Protein AF-A0A1G3KSL1-F1 (afdb_monomer_lite)

Secondary structure (DSSP, 8-state):
--HHHHHHHT-HHHHHHHHHHHHHHHHTS-S---HHHHHHHHHHEEEEES-EEEESSEEEEEESSSEEEEES-EEEESSEEEEEESSSEEEEESSEEEE-SS-EEEE-TT-EEEEETTEEEEE-TT--EEEEES---

Radius of gyration: 15.06 Å; chains: 1; bounding box: 42×31×31 Å

Structure (mmCIF, N/CA/C/O backbone):
data_AF-A0A1G3KSL1-F1
#
_entry.id   AF-A0A1G3KSL1-F1
#
loop_
_atom_site.group_PDB
_atom_site.id
_atom_site.type_symbol
_atom_site.label_atom_id
_atom_site.label_alt_id
_atom_site.label_comp_id
_atom_site.label_asym_id
_atom_site.label_entity_id
_atom_site.label_seq_id
_atom_site.pdbx_PDB_ins_code
_atom_site.Cartn_x
_atom_site.Cartn_y
_atom_site.Cartn_z
_atom_site.occupancy
_atom_site.B_iso_or_equiv
_atom_site.auth_seq_id
_atom_site.auth_comp_id
_atom_site.auth_asym_id
_atom_site.auth_atom_id
_atom_site.pdbx_PDB_model_num
ATOM 1 N N . MET A 1 1 ? 23.182 11.970 -2.625 1.00 43.03 1 MET A N 1
ATOM 2 C CA . MET A 1 1 ? 22.236 11.709 -1.521 1.00 43.03 1 MET A CA 1
ATOM 3 C C . MET A 1 1 ? 22.542 10.311 -1.028 1.00 43.03 1 MET A C 1
ATOM 5 O O . MET A 1 1 ? 22.648 9.427 -1.865 1.00 43.03 1 MET A O 1
ATOM 9 N N . GLU A 1 2 ? 22.783 10.141 0.268 1.00 43.62 2 GLU A N 1
ATOM 10 C CA . GLU A 1 2 ? 23.187 8.859 0.861 1.00 43.62 2 GLU A CA 1
ATOM 11 C C . GLU A 1 2 ? 22.038 7.839 0.784 1.00 43.62 2 GLU A C 1
ATOM 13 O O . GLU A 1 2 ? 20.891 8.165 1.094 1.00 43.62 2 GLU A O 1
ATOM 18 N N . LEU A 1 3 ? 22.341 6.597 0.393 1.00 42.56 3 LEU A N 1
ATOM 19 C CA . LEU A 1 3 ? 21.379 5.492 0.250 1.00 42.56 3 LEU A CA 1
ATOM 20 C C . LEU A 1 3 ? 20.529 5.294 1.517 1.00 42.56 3 LEU A C 1
ATOM 22 O O . LEU A 1 3 ? 19.322 5.098 1.439 1.00 42.56 3 LEU A O 1
ATOM 26 N N . LEU A 1 4 ? 21.142 5.429 2.693 1.00 43.75 4 LEU A N 1
ATOM 27 C CA . LEU A 1 4 ? 20.472 5.332 3.993 1.00 43.75 4 LEU A CA 1
ATOM 28 C C . LEU A 1 4 ? 19.362 6.375 4.188 1.00 43.75 4 LEU A C 1
ATOM 30 O O . LEU A 1 4 ? 18.365 6.088 4.846 1.00 43.75 4 LEU A O 1
ATOM 34 N N . THR A 1 5 ? 19.498 7.561 3.591 1.00 42.69 5 THR A N 1
ATOM 35 C CA . THR A 1 5 ? 18.470 8.609 3.636 1.00 42.69 5 THR A CA 1
ATOM 36 C C . THR A 1 5 ? 17.263 8.227 2.782 1.00 42.69 5 THR A C 1
ATOM 38 O O . THR A 1 5 ? 16.133 8.342 3.249 1.00 42.69 5 THR A O 1
ATOM 41 N N . LEU A 1 6 ? 17.497 7.679 1.585 1.00 43.38 6 LEU A N 1
ATOM 42 C CA . LEU A 1 6 ? 16.442 7.195 0.690 1.00 43.38 6 LEU A CA 1
ATOM 43 C C . LEU A 1 6 ? 15.684 6.005 1.306 1.00 43.38 6 LEU A C 1
ATOM 45 O O . LEU A 1 6 ? 14.457 5.966 1.296 1.00 43.38 6 LEU A O 1
ATOM 49 N N . LEU A 1 7 ? 16.411 5.067 1.922 1.00 49.44 7 LEU A N 1
ATOM 50 C CA . LEU A 1 7 ? 15.834 3.925 2.644 1.00 49.44 7 LEU A CA 1
ATOM 51 C C . LEU A 1 7 ? 15.021 4.358 3.870 1.00 49.44 7 LEU A C 1
ATOM 53 O O . LEU A 1 7 ? 13.990 3.758 4.171 1.00 49.44 7 LEU A O 1
ATOM 57 N N . GLY A 1 8 ? 15.468 5.411 4.559 1.00 44.44 8 GLY A N 1
ATOM 58 C CA . GLY A 1 8 ? 14.731 6.026 5.660 1.00 44.44 8 GLY A CA 1
ATOM 59 C C . GLY A 1 8 ? 13.405 6.654 5.216 1.00 44.44 8 GLY A C 1
ATOM 60 O O . GLY A 1 8 ? 12.418 6.541 5.939 1.00 44.44 8 GLY A O 1
ATOM 61 N N . GLN A 1 9 ? 13.359 7.250 4.019 1.00 42.81 9 GLN A N 1
ATOM 62 C CA . GLN A 1 9 ? 12.156 7.869 3.438 1.00 42.81 9 GLN A CA 1
ATOM 63 C C . GLN A 1 9 ? 11.129 6.844 2.930 1.00 42.81 9 GLN A C 1
ATOM 65 O O . GLN A 1 9 ? 9.930 7.092 2.996 1.00 42.81 9 GLN A O 1
ATOM 70 N N . ILE A 1 10 ? 11.580 5.668 2.480 1.00 49.44 10 ILE A N 1
ATOM 71 C CA . ILE A 1 10 ? 10.717 4.571 1.996 1.00 49.44 10 ILE A CA 1
ATOM 72 C C . ILE A 1 10 ? 10.006 3.831 3.156 1.00 49.44 10 ILE A C 1
ATOM 74 O O . ILE A 1 10 ? 9.105 3.024 2.936 1.00 49.44 10 ILE A O 1
ATOM 78 N N . GLY A 1 11 ? 10.361 4.130 4.410 1.00 44.25 11 GLY A N 1
ATOM 79 C CA . GLY A 1 11 ? 9.889 3.399 5.581 1.00 44.25 11 GLY A CA 1
ATOM 80 C C . GLY A 1 11 ? 10.639 2.073 5.725 1.00 44.25 11 GLY A C 1
ATOM 81 O O . GLY A 1 11 ? 10.671 1.241 4.817 1.00 44.25 11 GLY A O 1
ATOM 82 N N . LEU A 1 12 ? 11.242 1.857 6.899 1.00 43.81 12 LEU A N 1
ATOM 83 C CA . LEU A 1 12 ? 12.165 0.745 7.196 1.00 43.81 12 LEU A CA 1
ATOM 84 C C . LEU A 1 12 ? 11.630 -0.660 6.840 1.00 43.81 12 LEU A C 1
ATOM 86 O O . LEU A 1 12 ? 12.421 -1.572 6.591 1.00 43.81 12 LEU A O 1
ATOM 90 N N . GLY A 1 13 ? 10.306 -0.837 6.784 1.00 42.84 13 GLY A N 1
ATOM 91 C CA . GLY A 1 13 ? 9.673 -2.097 6.394 1.00 42.84 13 GLY A CA 1
ATOM 92 C C . GLY A 1 13 ? 9.629 -2.353 4.882 1.00 42.84 13 GLY A C 1
ATOM 93 O O . GLY A 1 13 ? 9.802 -3.493 4.464 1.00 42.84 13 GLY A O 1
ATOM 94 N N . VAL A 1 14 ? 9.381 -1.332 4.048 1.00 47.38 14 VAL A N 1
ATOM 95 C CA . VAL A 1 14 ? 9.203 -1.496 2.582 1.00 47.38 14 VAL A CA 1
ATOM 96 C C . VAL A 1 14 ? 10.564 -1.546 1.896 1.00 47.38 14 VAL A C 1
ATOM 98 O O . VAL A 1 14 ? 10.781 -2.311 0.957 1.00 47.38 14 VAL A O 1
ATOM 101 N N . ALA A 1 15 ? 11.501 -0.761 2.428 1.00 46.62 15 ALA A N 1
ATOM 102 C CA . ALA A 1 15 ? 12.845 -0.626 1.905 1.00 46.62 15 ALA A CA 1
ATOM 103 C C . ALA A 1 15 ? 13.623 -1.948 1.955 1.00 46.62 15 ALA A C 1
ATOM 105 O O . ALA A 1 15 ? 14.313 -2.281 1.005 1.00 46.62 15 ALA A O 1
ATOM 106 N N . SER A 1 16 ? 13.507 -2.736 3.022 1.00 47.50 16 SER A N 1
ATOM 107 C CA . SER A 1 16 ? 14.434 -3.847 3.277 1.00 47.50 16 SER A CA 1
ATOM 108 C C . SER A 1 16 ? 14.363 -4.971 2.233 1.00 47.50 16 SER A C 1
ATOM 110 O O . SER A 1 16 ? 15.414 -5.432 1.796 1.00 47.50 16 SER A O 1
ATOM 112 N N . ASN A 1 17 ? 13.172 -5.358 1.763 1.00 49.72 17 ASN A N 1
ATOM 113 C CA . ASN A 1 17 ? 13.031 -6.427 0.761 1.00 49.72 17 ASN A CA 1
ATOM 114 C C . ASN A 1 17 ? 13.180 -5.925 -0.681 1.00 49.72 17 ASN A C 1
ATOM 116 O O . ASN A 1 17 ? 13.900 -6.539 -1.463 1.00 49.72 17 ASN A O 1
ATOM 120 N N . ALA A 1 18 ? 12.574 -4.783 -1.027 1.00 50.19 18 ALA A N 1
ATOM 121 C CA . ALA A 1 18 ? 12.697 -4.209 -2.371 1.00 50.19 18 ALA A CA 1
ATOM 122 C C . ALA A 1 18 ? 14.151 -3.828 -2.688 1.00 50.19 18 ALA A C 1
ATOM 124 O O . ALA A 1 18 ? 14.640 -4.048 -3.793 1.00 50.19 18 ALA A O 1
ATOM 125 N N . VAL A 1 19 ? 14.880 -3.319 -1.692 1.00 52.25 19 VAL A N 1
ATOM 126 C CA . VAL A 1 19 ? 16.300 -2.984 -1.844 1.00 52.25 19 VAL A CA 1
ATOM 127 C C . VAL A 1 19 ? 17.152 -4.239 -1.864 1.00 52.25 19 VAL A C 1
ATOM 129 O O . VAL A 1 19 ? 18.111 -4.284 -2.624 1.00 52.25 19 VAL A O 1
ATOM 132 N N . TYR A 1 20 ? 16.792 -5.284 -1.116 1.00 49.75 20 TYR A N 1
ATOM 133 C CA . TYR A 1 20 ? 17.474 -6.573 -1.204 1.00 49.75 20 TYR A CA 1
ATOM 134 C C . TYR A 1 20 ? 17.346 -7.206 -2.599 1.00 49.75 20 TYR A C 1
ATOM 136 O O . TYR A 1 20 ? 18.354 -7.619 -3.176 1.00 49.75 20 TYR A O 1
ATOM 144 N N . ASP A 1 21 ? 16.146 -7.221 -3.181 1.00 53.25 21 ASP A N 1
ATOM 145 C CA . ASP A 1 21 ? 15.917 -7.752 -4.529 1.00 53.25 21 ASP A CA 1
ATOM 146 C C . ASP A 1 21 ? 16.572 -6.887 -5.610 1.00 53.25 21 ASP A C 1
ATOM 148 O O . ASP A 1 21 ? 17.153 -7.420 -6.560 1.00 53.25 21 ASP A O 1
ATOM 152 N N . LEU A 1 22 ? 16.572 -5.560 -5.439 1.00 56.12 22 LEU A N 1
ATOM 153 C CA . LEU A 1 22 ? 17.292 -4.653 -6.327 1.00 56.12 22 LEU A CA 1
ATOM 154 C C . LEU A 1 22 ? 18.809 -4.903 -6.253 1.00 56.12 22 LEU A C 1
ATOM 156 O O . LEU A 1 22 ? 19.450 -5.106 -7.282 1.00 56.12 22 LEU A O 1
ATOM 160 N N . ILE A 1 23 ? 19.381 -4.980 -5.047 1.00 55.22 23 ILE A N 1
ATOM 161 C CA . ILE A 1 23 ? 20.798 -5.310 -4.825 1.00 55.22 23 ILE A CA 1
ATOM 162 C C . ILE A 1 23 ? 21.143 -6.655 -5.470 1.00 55.22 23 ILE A C 1
ATOM 164 O O . ILE A 1 23 ? 22.183 -6.772 -6.115 1.00 55.22 23 ILE A O 1
ATOM 168 N N . LYS A 1 24 ? 20.274 -7.663 -5.349 1.00 56.81 24 LYS A N 1
ATOM 169 C CA . LYS A 1 24 ? 20.469 -8.984 -5.960 1.00 56.81 24 LYS A CA 1
ATOM 170 C C . LYS A 1 24 ? 20.428 -8.934 -7.489 1.00 56.81 24 LYS A C 1
ATOM 172 O O . LYS A 1 24 ? 21.250 -9.565 -8.149 1.00 56.81 24 LYS A O 1
ATOM 177 N N . LYS A 1 25 ? 19.499 -8.168 -8.065 1.00 57.47 25 LYS A N 1
ATOM 178 C CA . LYS A 1 25 ? 19.396 -7.966 -9.516 1.00 57.47 25 LYS A CA 1
ATOM 179 C C . LYS A 1 25 ? 20.652 -7.288 -10.065 1.00 57.47 25 LYS A C 1
ATOM 181 O O . LYS A 1 25 ? 21.211 -7.768 -11.049 1.00 57.47 25 LYS A O 1
ATOM 186 N N . PHE A 1 26 ? 21.142 -6.246 -9.397 1.00 54.50 26 PHE A N 1
ATOM 187 C CA . PHE A 1 26 ? 22.366 -5.550 -9.801 1.00 54.50 26 PHE A CA 1
ATOM 188 C C . PHE A 1 26 ? 23.639 -6.359 -9.541 1.00 54.50 26 PHE A C 1
ATOM 190 O O . PHE A 1 26 ? 24.550 -6.308 -10.358 1.00 54.50 26 PHE A O 1
ATOM 197 N N . SER A 1 27 ? 23.702 -7.161 -8.475 1.00 54.59 27 SER A N 1
ATOM 198 C CA . SER A 1 27 ? 24.854 -8.042 -8.231 1.00 54.59 27 SER A CA 1
ATOM 199 C C . SER A 1 27 ? 24.937 -9.207 -9.221 1.00 54.59 27 SER A C 1
ATOM 201 O O . SER A 1 27 ? 26.020 -9.740 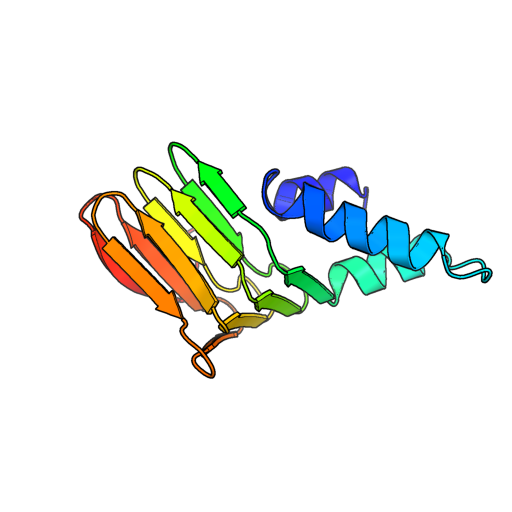-9.449 1.00 54.59 27 SER A O 1
ATOM 203 N N . SER A 1 28 ? 23.809 -9.585 -9.830 1.00 59.28 28 SER A N 1
ATOM 204 C CA . SER A 1 28 ? 23.736 -10.631 -10.856 1.00 59.28 28 SER A CA 1
ATOM 205 C C . SER A 1 28 ? 24.045 -10.156 -12.282 1.00 59.28 28 SER A C 1
ATOM 207 O O . SER A 1 28 ? 24.201 -10.989 -13.173 1.00 59.28 28 SER A O 1
ATOM 209 N N . GLN A 1 29 ? 24.149 -8.843 -12.522 1.00 56.84 29 GLN A N 1
ATOM 210 C CA . GLN A 1 29 ? 24.581 -8.298 -13.810 1.00 56.84 29 GLN A CA 1
ATOM 211 C C . GLN A 1 29 ? 26.095 -8.054 -13.781 1.00 56.84 29 GLN A C 1
ATOM 213 O O . GLN A 1 29 ? 26.579 -7.208 -13.040 1.00 56.84 29 GLN A O 1
ATOM 218 N N . GLU A 1 30 ? 26.857 -8.753 -14.628 1.00 50.94 30 GLU A N 1
ATOM 219 C CA . GLU A 1 30 ? 28.324 -8.612 -14.754 1.00 50.94 30 GLU A CA 1
ATOM 220 C C . GLU A 1 30 ? 28.804 -7.228 -15.250 1.00 50.94 30 GLU A C 1
ATOM 222 O O . GLU A 1 30 ? 29.999 -7.014 -15.457 1.00 50.94 30 GLU A O 1
ATOM 227 N N . ASN A 1 31 ? 27.906 -6.258 -15.428 1.00 49.03 31 ASN A N 1
ATOM 228 C CA . ASN A 1 31 ? 28.256 -4.919 -15.876 1.00 49.03 31 ASN A CA 1
ATOM 229 C C . ASN A 1 31 ? 28.292 -3.946 -14.699 1.00 49.03 31 ASN A C 1
ATOM 231 O O . ASN A 1 31 ? 27.354 -3.850 -13.916 1.00 49.03 31 ASN A O 1
ATOM 235 N N . LYS A 1 32 ? 29.404 -3.208 -14.604 1.00 53.84 32 LYS A N 1
ATOM 236 C CA . LYS A 1 32 ? 29.672 -2.154 -13.617 1.00 53.84 32 LYS A CA 1
ATOM 237 C C . LYS A 1 32 ? 28.645 -1.021 -13.731 1.00 53.84 32 LYS A C 1
ATOM 239 O O . LYS A 1 32 ? 28.930 0.008 -14.341 1.00 53.84 32 LYS A O 1
ATOM 244 N N . THR A 1 33 ? 27.463 -1.197 -13.156 1.00 54.84 33 THR A N 1
ATOM 245 C CA . THR A 1 33 ? 26.507 -0.104 -12.976 1.00 54.84 33 THR A CA 1
ATOM 246 C C . THR A 1 33 ? 27.117 0.900 -12.004 1.00 54.84 33 THR A C 1
ATOM 248 O O . THR A 1 33 ? 27.562 0.525 -10.917 1.00 54.84 33 THR A O 1
ATOM 251 N N . SER A 1 34 ? 27.200 2.170 -12.408 1.00 60.38 34 SER A N 1
ATOM 252 C CA . SER A 1 34 ? 27.716 3.216 -11.527 1.00 60.38 34 SER A CA 1
ATOM 253 C C . SER A 1 34 ? 26.764 3.407 -10.342 1.00 60.38 34 SER A C 1
ATOM 255 O O . SER A 1 34 ? 25.551 3.257 -10.479 1.00 60.38 34 SER A O 1
ATOM 257 N N . GLU A 1 35 ? 27.295 3.763 -9.173 1.00 52.28 35 GLU A N 1
ATOM 258 C CA . GLU A 1 35 ? 26.495 4.067 -7.977 1.00 52.28 35 GLU A CA 1
ATOM 259 C C . GLU A 1 35 ? 25.407 5.119 -8.266 1.00 52.28 35 GLU A C 1
ATOM 261 O O . GLU A 1 35 ? 24.297 5.046 -7.745 1.00 52.28 35 GLU A O 1
ATOM 266 N N . VAL A 1 36 ? 25.694 6.056 -9.173 1.00 52.88 36 VAL A N 1
ATOM 267 C CA . VAL A 1 36 ? 24.762 7.100 -9.611 1.00 52.88 36 VAL A CA 1
ATOM 268 C C . VAL A 1 36 ? 23.606 6.519 -10.427 1.00 52.88 36 VAL A C 1
ATOM 270 O O . VAL A 1 36 ? 22.459 6.910 -10.211 1.00 52.88 36 VAL A O 1
ATOM 273 N N . ASP A 1 37 ? 23.876 5.571 -11.324 1.00 55.53 37 ASP A N 1
ATOM 274 C CA . ASP A 1 37 ? 22.841 4.904 -12.121 1.00 55.53 37 ASP A CA 1
ATOM 275 C C . ASP A 1 37 ? 22.001 3.950 -11.262 1.00 55.53 37 ASP A C 1
ATOM 277 O O . ASP A 1 37 ? 20.782 3.916 -11.402 1.00 55.53 37 ASP A O 1
ATOM 281 N N . PHE A 1 38 ? 22.625 3.264 -10.298 1.00 57.69 38 PHE A N 1
ATOM 282 C CA . PHE A 1 38 ? 21.935 2.443 -9.300 1.00 57.69 38 PHE A CA 1
ATOM 283 C C . PHE A 1 38 ? 20.969 3.275 -8.451 1.00 57.69 38 PHE A C 1
ATOM 285 O O . PHE A 1 38 ? 19.796 2.928 -8.325 1.00 57.69 38 PHE A O 1
ATOM 292 N N . ILE A 1 39 ? 21.434 4.408 -7.913 1.00 53.09 39 ILE A N 1
ATOM 293 C CA . ILE A 1 39 ? 20.591 5.324 -7.139 1.00 53.09 39 ILE A CA 1
ATOM 294 C C . ILE A 1 39 ? 19.464 5.869 -8.020 1.00 53.09 39 ILE A C 1
ATOM 296 O O . ILE A 1 39 ? 18.320 5.934 -7.577 1.00 53.09 39 ILE A O 1
ATOM 300 N N . LYS A 1 40 ? 19.745 6.229 -9.275 1.00 52.25 40 LYS A N 1
ATOM 301 C CA . LYS A 1 40 ? 18.743 6.765 -10.202 1.00 52.25 40 LYS A CA 1
ATOM 302 C C . LYS A 1 40 ? 17.673 5.734 -10.571 1.00 52.25 40 LYS A C 1
ATOM 304 O O . LYS A 1 40 ? 16.500 6.089 -10.613 1.00 52.25 40 LYS A O 1
ATOM 309 N N . GLU A 1 41 ? 18.038 4.474 -10.796 1.00 52.22 41 GLU A N 1
ATOM 310 C CA . GLU A 1 41 ? 17.069 3.403 -11.060 1.00 52.22 41 GLU A CA 1
ATOM 311 C C . GLU A 1 41 ? 16.270 3.010 -9.812 1.00 52.22 41 GLU A C 1
ATOM 313 O O . GLU A 1 41 ? 15.048 2.901 -9.900 1.00 52.22 41 GLU A O 1
ATOM 318 N N . LEU A 1 42 ? 16.918 2.916 -8.644 1.00 53.72 42 LEU A N 1
ATOM 319 C CA . LEU A 1 42 ? 16.254 2.711 -7.349 1.00 53.72 42 LEU A CA 1
ATOM 320 C C . LEU A 1 42 ? 15.242 3.829 -7.043 1.00 53.72 42 LEU A C 1
ATOM 322 O O . LEU A 1 42 ? 14.179 3.568 -6.488 1.00 53.72 42 LEU A O 1
ATOM 326 N N . THR A 1 43 ? 15.564 5.070 -7.420 1.00 48.53 43 THR A N 1
ATOM 327 C CA . THR A 1 43 ? 14.668 6.226 -7.248 1.00 48.53 43 THR A CA 1
ATOM 328 C C . THR A 1 43 ? 13.525 6.219 -8.269 1.00 48.53 43 THR A C 1
ATOM 330 O O . THR A 1 43 ? 12.452 6.737 -7.988 1.00 48.53 43 THR A O 1
ATOM 333 N N . ASN A 1 44 ? 13.722 5.648 -9.461 1.00 46.81 44 ASN A N 1
ATOM 334 C CA . ASN A 1 44 ? 12.723 5.711 -10.529 1.00 46.81 44 ASN A CA 1
ATOM 335 C C . ASN A 1 44 ? 11.667 4.606 -10.447 1.00 46.81 44 ASN A C 1
ATOM 337 O O . ASN A 1 44 ? 10.533 4.850 -10.864 1.00 46.81 44 ASN A O 1
ATOM 341 N N . VAL A 1 45 ? 12.003 3.425 -9.920 1.00 55.03 45 VAL A N 1
ATOM 342 C CA . VAL A 1 45 ? 11.059 2.307 -9.805 1.00 55.03 45 V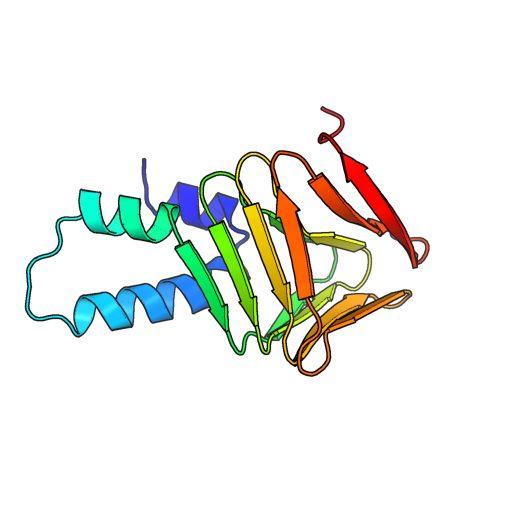AL A CA 1
ATOM 343 C C . VAL A 1 45 ? 11.339 1.510 -8.532 1.00 55.03 45 VAL A C 1
ATOM 345 O O . VAL A 1 45 ? 12.272 0.711 -8.480 1.00 55.03 45 VAL A O 1
ATOM 348 N N . LEU A 1 46 ? 10.497 1.685 -7.513 1.00 64.44 46 LEU A N 1
ATOM 349 C CA . LEU A 1 46 ? 10.454 0.760 -6.383 1.00 64.44 46 LEU A CA 1
ATOM 350 C C . LEU A 1 46 ? 9.353 -0.270 -6.661 1.00 64.44 46 LEU A C 1
ATOM 352 O O . LEU A 1 46 ? 8.170 0.059 -6.592 1.00 64.44 46 LEU A O 1
ATOM 356 N N . GLU A 1 47 ? 9.727 -1.503 -6.998 1.00 65.00 47 GLU A N 1
ATOM 357 C CA . GLU A 1 47 ? 8.776 -2.616 -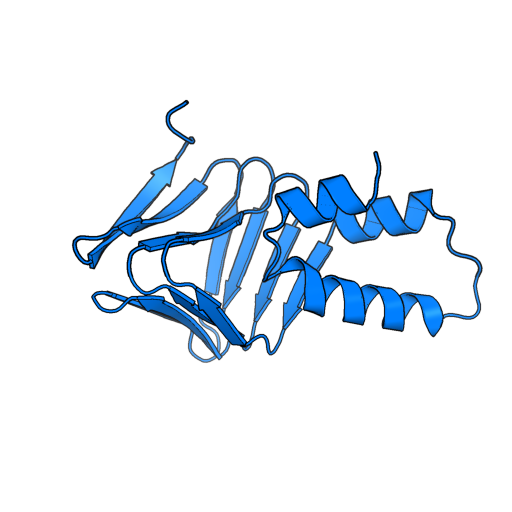7.100 1.00 65.00 47 GLU A CA 1
ATOM 358 C C . GLU A 1 47 ? 8.769 -3.412 -5.792 1.00 65.00 47 GLU A C 1
ATOM 360 O O . GLU A 1 47 ? 9.794 -3.913 -5.336 1.00 65.00 47 GLU A O 1
ATOM 365 N N . VAL A 1 48 ? 7.594 -3.532 -5.188 1.00 67.56 48 VAL A N 1
ATOM 366 C CA . VAL A 1 48 ? 7.326 -4.306 -3.982 1.00 67.56 48 VAL A CA 1
ATOM 367 C C . VAL A 1 48 ? 6.467 -5.491 -4.396 1.00 67.56 48 VAL A C 1
ATOM 369 O O . VAL A 1 48 ? 5.320 -5.321 -4.806 1.00 67.56 48 VAL A O 1
ATOM 372 N N . ASN A 1 49 ? 7.022 -6.696 -4.321 1.00 72.25 49 ASN A N 1
ATOM 373 C CA . ASN A 1 49 ? 6.330 -7.912 -4.731 1.00 72.25 49 ASN A CA 1
ATOM 374 C C . ASN A 1 49 ? 6.461 -8.997 -3.661 1.00 72.25 49 ASN A C 1
ATOM 376 O O . ASN A 1 49 ? 7.554 -9.223 -3.149 1.00 72.25 49 ASN A O 1
ATOM 380 N N .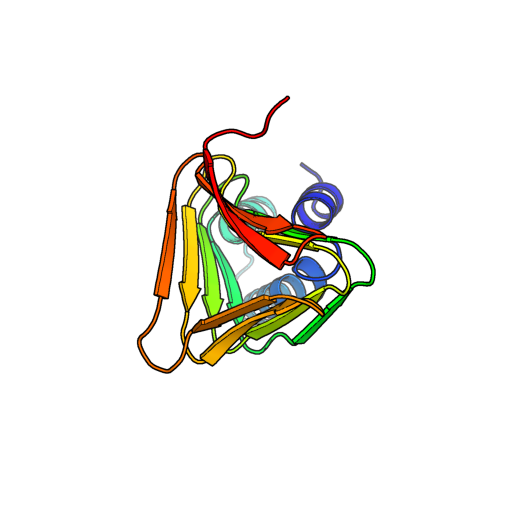 GLY A 1 50 ? 5.363 -9.675 -3.323 1.00 64.38 50 GLY A N 1
ATOM 381 C CA . GLY A 1 50 ? 5.396 -10.790 -2.370 1.00 64.38 50 GLY A CA 1
ATOM 382 C C . GLY A 1 50 ? 5.689 -10.385 -0.922 1.00 64.38 50 GLY A C 1
ATOM 383 O O . GLY A 1 50 ? 6.072 -11.233 -0.116 1.00 64.38 50 GLY A O 1
ATOM 384 N N . VAL A 1 51 ? 5.559 -9.103 -0.569 1.00 68.00 51 VAL A N 1
ATOM 385 C CA . VAL A 1 51 ? 5.942 -8.606 0.757 1.00 68.00 51 VAL A CA 1
ATOM 386 C C . VAL A 1 51 ? 4.809 -8.805 1.749 1.00 68.00 51 VAL A C 1
ATOM 388 O O . VAL A 1 51 ? 3.664 -8.453 1.480 1.00 68.00 51 VAL A O 1
ATOM 391 N N . LYS A 1 52 ? 5.139 -9.314 2.938 1.00 64.25 52 LYS A N 1
ATOM 392 C CA . LYS A 1 52 ? 4.260 -9.260 4.107 1.00 64.25 52 LYS A CA 1
ATOM 393 C C . LYS A 1 52 ? 4.844 -8.296 5.136 1.00 64.25 52 LYS A C 1
ATOM 395 O O . LYS A 1 52 ? 6.009 -8.432 5.500 1.00 64.25 52 LYS A O 1
ATOM 400 N N . MET A 1 53 ? 4.046 -7.342 5.605 1.00 67.56 53 MET A N 1
ATOM 401 C CA . MET A 1 53 ? 4.484 -6.320 6.556 1.00 67.56 53 MET A CA 1
ATOM 402 C C . MET A 1 53 ? 3.485 -6.134 7.684 1.00 67.56 53 MET A C 1
ATOM 404 O O . MET A 1 53 ? 2.284 -6.088 7.438 1.00 67.56 53 MET A O 1
ATOM 408 N N . GLU A 1 54 ? 3.992 -5.983 8.906 1.00 68.00 54 GLU A N 1
ATOM 409 C CA . GLU A 1 54 ? 3.186 -5.774 10.107 1.00 68.00 54 GLU A CA 1
ATOM 410 C C . GLU A 1 54 ? 3.758 -4.598 10.919 1.00 68.00 54 GLU A C 1
ATOM 412 O O . GLU A 1 54 ? 4.959 -4.546 11.187 1.00 68.00 54 GLU A O 1
ATOM 417 N N . SER A 1 55 ? 2.911 -3.638 11.301 1.00 63.97 55 SER A N 1
ATOM 418 C CA . SER A 1 55 ? 3.283 -2.470 12.117 1.00 63.97 55 SER A CA 1
ATOM 419 C C . SER A 1 55 ? 2.243 -2.211 13.207 1.00 63.97 55 SER A C 1
ATOM 421 O O . SER A 1 55 ? 1.048 -2.418 13.010 1.00 63.97 55 SER A O 1
ATOM 423 N N . GLN A 1 56 ? 2.679 -1.728 14.372 1.00 53.12 56 GLN A N 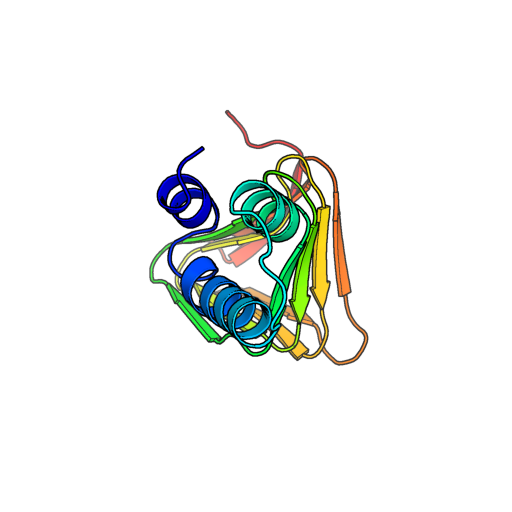1
ATOM 424 C CA . GLN A 1 56 ? 1.765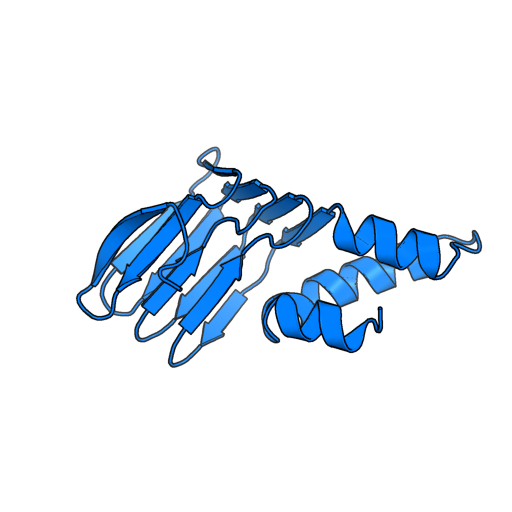 -1.389 15.472 1.00 53.12 56 GLN A CA 1
ATOM 425 C C . GLN A 1 56 ? 1.066 -0.039 15.286 1.00 53.12 56 GLN A C 1
ATOM 427 O O . GLN A 1 56 ? 0.030 0.170 15.899 1.00 53.12 56 GLN A O 1
ATOM 432 N N . LYS A 1 57 ? 1.625 0.875 14.482 1.00 57.59 57 LYS A N 1
ATOM 433 C CA . LYS A 1 57 ? 1.120 2.253 14.378 1.00 57.59 57 LYS A CA 1
ATOM 434 C C . LYS A 1 57 ? 0.718 2.615 12.958 1.00 57.59 57 LYS A C 1
ATOM 436 O O . LYS A 1 57 ? -0.458 2.536 12.626 1.00 57.59 57 LYS A O 1
ATOM 441 N N . ILE A 1 58 ? 1.694 2.992 12.131 1.00 57.28 58 ILE A N 1
ATOM 442 C CA . ILE A 1 58 ? 1.452 3.498 10.777 1.00 57.28 58 ILE A CA 1
ATOM 443 C C . ILE A 1 58 ? 2.375 2.785 9.795 1.00 57.28 58 ILE A C 1
ATOM 445 O O . ILE A 1 58 ? 3.560 2.586 10.076 1.00 57.28 58 ILE A O 1
ATOM 449 N N . ILE A 1 59 ? 1.829 2.416 8.640 1.00 55.38 59 ILE A N 1
ATOM 450 C CA . ILE A 1 59 ? 2.600 2.110 7.433 1.00 55.38 59 ILE A CA 1
ATOM 451 C C . ILE A 1 59 ? 2.357 3.254 6.452 1.00 55.38 59 ILE A C 1
ATOM 453 O O . ILE A 1 59 ? 1.206 3.559 6.144 1.00 55.38 59 ILE A O 1
ATOM 457 N N . GLN A 1 60 ? 3.437 3.891 5.994 1.00 58.03 60 GLN A N 1
ATOM 458 C CA . GLN A 1 60 ? 3.408 4.874 4.914 1.00 58.03 60 GLN A CA 1
ATOM 459 C C . GLN A 1 60 ? 4.106 4.274 3.697 1.00 58.03 60 GLN A C 1
ATOM 461 O O . GLN A 1 60 ? 5.320 4.093 3.704 1.00 58.03 60 GLN A O 1
ATOM 466 N N . ALA A 1 61 ? 3.334 3.957 2.662 1.00 59.69 61 ALA A N 1
ATOM 467 C CA . ALA A 1 61 ? 3.842 3.497 1.373 1.00 59.69 61 ALA A CA 1
ATOM 468 C C . ALA A 1 61 ? 3.613 4.604 0.335 1.00 59.69 61 ALA A C 1
ATOM 470 O O . ALA A 1 61 ? 2.642 4.578 -0.424 1.00 59.69 61 ALA A O 1
ATOM 471 N N . LEU A 1 62 ? 4.469 5.629 0.375 1.00 57.44 62 LEU A N 1
ATOM 472 C CA . LEU A 1 62 ? 4.319 6.848 -0.417 1.00 57.44 62 LEU A CA 1
ATOM 473 C C . LEU A 1 62 ? 5.456 6.996 -1.429 1.00 57.44 62 LEU A C 1
ATOM 475 O O . LEU A 1 62 ? 6.627 7.018 -1.060 1.00 57.44 62 LEU A O 1
ATOM 479 N N . ALA A 1 63 ? 5.110 7.164 -2.705 1.00 60.22 63 ALA A N 1
ATOM 480 C CA . ALA A 1 63 ? 6.083 7.538 -3.728 1.00 60.22 63 ALA A CA 1
ATOM 481 C C . ALA A 1 63 ? 6.481 9.016 -3.573 1.00 60.22 63 ALA A C 1
ATOM 483 O O . ALA A 1 63 ? 5.720 9.916 -3.951 1.00 60.22 63 ALA A O 1
ATOM 484 N N . GLU A 1 64 ? 7.663 9.286 -3.009 1.00 58.34 64 GLU A N 1
ATOM 485 C CA . GLU A 1 64 ? 8.172 10.657 -2.884 1.00 58.34 64 GLU A CA 1
ATOM 486 C C . GLU A 1 64 ? 8.669 11.200 -4.221 1.00 58.34 64 GLU A C 1
ATOM 488 O O . GLU A 1 64 ? 8.204 12.252 -4.642 1.00 58.34 64 GLU A O 1
ATOM 493 N N . ASN A 1 65 ? 9.539 10.460 -4.911 1.00 56.28 65 ASN A N 1
ATOM 494 C CA . ASN A 1 65 ? 10.043 10.754 -6.252 1.00 56.28 65 ASN A CA 1
ATOM 495 C C . ASN A 1 65 ? 9.997 9.448 -7.062 1.00 56.28 65 ASN A C 1
ATOM 497 O O . ASN A 1 65 ? 10.470 8.436 -6.561 1.00 56.28 65 ASN A O 1
ATOM 501 N N . GLY A 1 66 ? 9.429 9.455 -8.272 1.00 65.88 66 GLY A N 1
ATOM 502 C CA . GLY A 1 66 ? 9.367 8.262 -9.137 1.00 65.88 66 GLY A CA 1
ATOM 503 C C . GLY A 1 66 ? 8.079 7.436 -9.019 1.00 65.88 66 GLY A C 1
ATOM 504 O O . GLY A 1 66 ? 7.032 7.959 -8.631 1.00 65.88 66 GLY A O 1
ATOM 505 N N . PHE A 1 67 ? 8.144 6.160 -9.417 1.00 70.75 67 PHE A N 1
ATOM 506 C CA . PHE A 1 67 ? 7.004 5.238 -9.444 1.00 70.75 67 PHE A CA 1
ATOM 507 C C . PHE A 1 67 ? 7.158 4.109 -8.412 1.00 70.75 67 PHE A C 1
ATOM 509 O O . PHE A 1 67 ? 8.165 3.403 -8.399 1.00 70.75 67 PHE A O 1
ATOM 516 N N . LEU A 1 68 ? 6.145 3.913 -7.564 1.00 75.62 68 LEU A N 1
ATOM 517 C CA . LEU A 1 68 ? 6.063 2.805 -6.603 1.00 75.62 68 LEU A CA 1
ATOM 518 C C . LEU A 1 68 ? 5.044 1.773 -7.090 1.00 75.62 68 LEU A C 1
ATOM 520 O O . LEU A 1 68 ? 3.861 2.087 -7.168 1.00 75.62 68 LEU A O 1
ATOM 524 N N . LYS A 1 69 ? 5.464 0.540 -7.364 1.00 82.00 69 LYS A N 1
ATOM 525 C CA . LYS A 1 69 ? 4.566 -0.553 -7.760 1.00 82.00 69 LYS A CA 1
ATOM 526 C C . LYS A 1 69 ? 4.479 -1.595 -6.651 1.00 82.00 69 LYS A C 1
ATOM 528 O O . LYS A 1 69 ? 5.509 -2.068 -6.197 1.00 82.00 69 LYS A O 1
ATOM 533 N N . ILE A 1 70 ? 3.276 -1.981 -6.240 1.00 83.44 70 ILE A N 1
ATOM 534 C CA . ILE A 1 70 ? 3.027 -2.970 -5.188 1.00 83.44 70 ILE A CA 1
ATOM 535 C C . ILE A 1 70 ? 2.112 -4.072 -5.729 1.00 83.44 70 ILE A C 1
ATOM 537 O O . ILE A 1 70 ? 0.981 -3.804 -6.132 1.00 83.44 70 ILE A O 1
ATOM 541 N N . GLU A 1 71 ? 2.582 -5.315 -5.723 1.00 86.00 71 GLU A N 1
ATOM 542 C CA . GLU A 1 71 ? 1.811 -6.489 -6.145 1.00 86.00 71 GLU A CA 1
ATOM 543 C C . GLU A 1 71 ? 2.051 -7.684 -5.214 1.00 86.00 71 GLU A C 1
ATOM 545 O O . GLU A 1 71 ? 3.061 -7.761 -4.519 1.00 86.00 71 GLU A O 1
ATOM 550 N N . ASN A 1 72 ? 1.107 -8.620 -5.174 1.00 83.12 72 ASN A N 1
ATOM 551 C CA . ASN A 1 72 ? 1.106 -9.835 -4.356 1.00 83.12 72 ASN A CA 1
ATOM 552 C C . ASN A 1 72 ? 1.545 -9.610 -2.895 1.00 83.12 72 ASN A C 1
ATOM 554 O O . ASN A 1 72 ? 2.237 -10.450 -2.321 1.00 83.12 72 ASN A O 1
ATOM 558 N N . SER A 1 73 ? 1.218 -8.454 -2.309 1.00 80.88 73 SER A N 1
ATOM 559 C CA . SER A 1 73 ? 1.795 -7.998 -1.039 1.00 80.88 73 SER A CA 1
ATOM 560 C C . SER A 1 73 ? 0.725 -7.673 -0.001 1.00 80.88 73 SER A C 1
ATOM 562 O O . SER A 1 73 ? -0.270 -7.023 -0.297 1.00 80.88 73 SER A O 1
ATOM 564 N N . ASN A 1 74 ? 0.941 -8.078 1.247 1.00 86.25 74 ASN A N 1
ATOM 565 C CA . ASN A 1 74 ? -0.012 -7.921 2.340 1.00 86.25 74 ASN A CA 1
ATOM 566 C C . ASN A 1 74 ? 0.584 -7.038 3.434 1.00 86.25 74 ASN A C 1
ATOM 568 O O . ASN A 1 74 ? 1.535 -7.428 4.114 1.00 86.25 74 ASN A O 1
ATOM 572 N N . PHE A 1 75 ? 0.006 -5.863 3.636 1.00 82.88 75 PHE A N 1
ATOM 573 C CA . PHE A 1 75 ? 0.405 -4.948 4.693 1.00 82.88 75 PHE A CA 1
ATOM 574 C C . PHE A 1 75 ? -0.690 -4.896 5.739 1.00 82.88 75 PHE A C 1
ATOM 576 O O . PHE A 1 75 ? -1.864 -4.713 5.416 1.00 82.88 75 PHE A O 1
ATOM 583 N N . TYR A 1 76 ? -0.272 -5.003 6.989 1.00 84.25 76 TYR A N 1
ATOM 584 C CA . TYR A 1 76 ? -1.124 -4.888 8.150 1.00 84.25 76 TYR A CA 1
ATOM 585 C C . TYR A 1 76 ? -0.561 -3.825 9.094 1.00 84.25 76 TYR A C 1
ATOM 587 O O . TYR A 1 76 ? 0.608 -3.870 9.486 1.00 84.25 76 TYR A O 1
ATOM 595 N N . ALA A 1 77 ? -1.391 -2.863 9.473 1.00 81.00 77 ALA A N 1
ATOM 596 C CA . ALA A 1 77 ? -1.083 -1.908 10.525 1.00 81.00 77 ALA A CA 1
ATOM 597 C C . ALA A 1 77 ? -2.211 -1.923 11.543 1.00 81.00 77 ALA A C 1
ATOM 599 O O . ALA A 1 77 ? -3.366 -1.781 11.172 1.00 81.00 77 ALA A O 1
ATOM 600 N N . LYS A 1 78 ? -1.896 -2.071 12.827 1.00 79.38 78 LYS A N 1
ATOM 601 C CA . LYS A 1 78 ? -2.933 -2.210 13.855 1.00 79.38 78 LYS A CA 1
ATOM 602 C C . LYS A 1 78 ? -3.911 -1.024 13.872 1.00 79.38 78 LYS A C 1
ATOM 604 O O . LYS A 1 78 ? -5.122 -1.225 13.911 1.00 79.38 78 LYS A O 1
ATOM 609 N N . GLU A 1 79 ? -3.378 0.196 13.817 1.00 82.69 79 GLU A N 1
ATOM 610 C CA . GLU A 1 79 ? -4.139 1.431 14.040 1.00 82.69 79 GLU A CA 1
ATOM 611 C C . GLU A 1 79 ? -4.504 2.151 12.736 1.00 82.69 79 GLU A C 1
ATOM 613 O O . GLU A 1 79 ? -5.687 2.327 12.455 1.00 82.69 79 GLU A O 1
ATOM 618 N N . SER A 1 80 ? -3.518 2.559 11.930 1.00 83.31 80 SER A N 1
ATOM 619 C CA . SER A 1 80 ? -3.769 3.348 10.716 1.00 83.31 80 SER A CA 1
ATOM 620 C C . SER A 1 80 ? -2.778 3.052 9.590 1.00 83.31 80 SER A C 1
ATOM 622 O O . SER A 1 80 ? -1.698 2.496 9.798 1.00 83.31 80 SER A O 1
ATOM 624 N N . MET A 1 81 ? -3.146 3.417 8.363 1.00 84.19 81 MET A N 1
ATOM 625 C CA . MET A 1 81 ? -2.319 3.192 7.179 1.00 84.19 81 MET A CA 1
ATOM 626 C C . MET A 1 81 ? -2.487 4.310 6.159 1.00 84.19 81 MET A C 1
ATOM 628 O O . MET A 1 81 ? -3.596 4.796 5.948 1.00 84.19 81 MET A O 1
ATOM 632 N N . GLU A 1 82 ? -1.392 4.694 5.503 1.00 85.56 82 GLU A N 1
ATOM 633 C CA . GLU A 1 82 ? -1.400 5.658 4.406 1.00 85.56 82 GLU A CA 1
ATOM 634 C C . GLU A 1 82 ? -0.657 5.092 3.188 1.00 85.56 82 GLU A C 1
ATOM 636 O O . GLU A 1 82 ? 0.484 4.632 3.274 1.00 85.56 82 GLU A O 1
ATOM 641 N N . TYR A 1 83 ? -1.305 5.151 2.029 1.00 86.44 83 TYR A N 1
ATOM 642 C CA . TYR A 1 83 ? -0.753 4.701 0.754 1.00 86.44 83 TYR A CA 1
ATOM 643 C C . TYR A 1 83 ? -0.992 5.742 -0.332 1.00 86.44 83 TYR A C 1
ATOM 645 O O . TYR A 1 83 ? -2.079 6.304 -0.416 1.00 86.44 83 TYR A O 1
ATOM 653 N N . GLY A 1 84 ? -0.014 5.970 -1.203 1.00 84.00 84 GLY A N 1
ATOM 654 C CA . GLY A 1 84 ? -0.186 6.888 -2.322 1.00 84.00 84 GLY A CA 1
ATOM 655 C C . GLY A 1 84 ? 1.116 7.477 -2.837 1.00 84.00 84 GLY A C 1
ATOM 656 O O . GLY A 1 84 ? 2.125 6.780 -2.962 1.00 84.00 84 GLY A O 1
ATOM 657 N N . SER A 1 85 ? 1.096 8.765 -3.156 1.00 77.38 85 SER A N 1
ATOM 658 C CA . SER A 1 85 ? 2.235 9.506 -3.690 1.00 77.38 85 SER A CA 1
ATOM 659 C C . SER A 1 85 ? 2.324 10.896 -3.053 1.00 77.38 85 SER A C 1
ATOM 661 O O . SER A 1 85 ? 1.309 11.499 -2.706 1.00 77.38 85 SER A O 1
ATOM 663 N N . LEU A 1 86 ? 3.548 11.407 -2.882 1.00 69.31 86 LEU A N 1
ATOM 664 C CA . LEU A 1 86 ? 3.794 12.796 -2.470 1.00 69.31 86 LEU A CA 1
ATOM 665 C C . LEU A 1 86 ? 4.117 13.702 -3.655 1.00 69.31 86 LEU A C 1
ATOM 667 O O . LEU A 1 86 ? 3.657 14.838 -3.687 1.00 69.31 86 LEU A O 1
ATOM 671 N N . SER A 1 87 ? 4.897 13.222 -4.623 1.00 73.25 87 SER A N 1
ATOM 672 C CA . SER A 1 87 ? 5.115 13.952 -5.881 1.00 73.25 87 SER A CA 1
ATOM 673 C C . SER A 1 87 ? 5.239 13.054 -7.117 1.00 73.25 87 SER A C 1
ATOM 675 O O . SER A 1 87 ? 5.112 13.541 -8.239 1.00 73.25 87 SER A O 1
ATOM 677 N N . GLY A 1 88 ? 5.431 11.745 -6.919 1.00 76.44 88 GLY A N 1
ATOM 678 C CA . GLY A 1 88 ? 5.498 10.741 -7.978 1.00 76.44 88 GLY A CA 1
ATOM 679 C C . GLY A 1 88 ? 4.148 10.104 -8.313 1.00 76.44 88 GLY A C 1
ATOM 680 O O . GLY A 1 88 ? 3.097 10.747 -8.265 1.00 76.44 88 GLY A O 1
ATOM 681 N N . SER A 1 89 ? 4.173 8.818 -8.639 1.00 81.69 89 SER A N 1
ATOM 682 C CA . SER A 1 89 ? 2.976 7.992 -8.792 1.00 81.69 89 SER A CA 1
ATOM 683 C C . SER A 1 89 ? 3.145 6.650 -8.092 1.00 81.69 89 SER A C 1
ATOM 685 O O . SER A 1 89 ? 4.261 6.180 -7.875 1.00 81.69 89 SER A O 1
ATOM 687 N N . SER A 1 90 ? 2.041 6.018 -7.711 1.00 85.12 90 SER A N 1
ATOM 688 C CA . SER A 1 90 ? 2.088 4.673 -7.149 1.00 85.12 90 SER A CA 1
ATOM 689 C C . SER A 1 90 ? 0.946 3.809 -7.645 1.00 85.12 90 SER A C 1
ATOM 691 O O . SER A 1 90 ? -0.170 4.278 -7.827 1.00 85.12 90 SER A O 1
ATOM 693 N N . LEU A 1 91 ? 1.234 2.536 -7.880 1.00 89.12 91 LEU A N 1
ATOM 694 C CA . LEU A 1 91 ? 0.280 1.517 -8.278 1.00 89.12 91 LEU A CA 1
ATOM 695 C C . LEU A 1 91 ? 0.308 0.399 -7.244 1.00 89.12 91 LEU A C 1
ATOM 697 O O . LEU A 1 91 ? 1.366 -0.161 -6.984 1.00 89.12 91 LEU A O 1
ATOM 701 N N . ILE A 1 92 ? -0.838 0.044 -6.686 1.00 90.25 92 ILE A N 1
ATOM 702 C CA . ILE A 1 92 ? -1.008 -1.186 -5.921 1.00 90.25 92 ILE A CA 1
ATOM 703 C C . ILE A 1 92 ? -2.067 -2.027 -6.599 1.00 90.25 92 ILE A C 1
ATOM 705 O O . ILE A 1 92 ? -3.070 -1.503 -7.082 1.00 90.25 92 ILE A O 1
ATOM 709 N N . GLY A 1 93 ? -1.872 -3.335 -6.627 1.00 93.25 93 GLY A N 1
ATOM 710 C CA . GLY A 1 93 ? -2.923 -4.240 -7.044 1.00 93.25 93 GLY A CA 1
ATOM 711 C C . GLY A 1 93 ? -2.527 -5.693 -6.925 1.00 93.25 93 GLY A C 1
ATOM 712 O O . GLY A 1 93 ? -1.591 -6.022 -6.203 1.00 93.25 93 GLY A O 1
ATOM 713 N N . ASN A 1 94 ? -3.233 -6.549 -7.659 1.00 91.00 94 ASN A N 1
ATOM 714 C CA . ASN A 1 94 ? -2.889 -7.958 -7.857 1.00 91.00 94 ASN A CA 1
ATOM 715 C C . ASN A 1 94 ? -2.557 -8.726 -6.572 1.00 91.00 94 ASN A C 1
ATOM 717 O O . ASN A 1 94 ? -1.400 -8.830 -6.191 1.00 91.00 94 ASN A O 1
ATOM 721 N N . ASN A 1 95 ? -3.560 -9.332 -5.943 1.00 91.12 95 ASN A N 1
ATOM 722 C CA . ASN A 1 95 ? -3.409 -10.141 -4.726 1.00 91.12 95 ASN A CA 1
ATOM 723 C C . ASN A 1 95 ? -2.691 -9.397 -3.589 1.00 91.12 95 ASN A C 1
ATOM 725 O O . ASN A 1 95 ? -1.891 -9.988 -2.862 1.00 91.12 95 ASN A O 1
ATOM 729 N N . SER A 1 96 ? -2.963 -8.098 -3.464 1.00 92.12 96 SER A N 1
ATOM 730 C CA . SER A 1 96 ? -2.397 -7.258 -2.412 1.00 92.12 96 SER A CA 1
ATOM 731 C C . SER A 1 96 ? -3.463 -6.777 -1.439 1.00 92.12 96 SER A C 1
ATOM 733 O O . SER A 1 96 ? -4.640 -6.696 -1.788 1.00 92.12 96 SER A O 1
ATOM 735 N N . SER A 1 97 ? -3.059 -6.401 -0.230 1.00 92.50 97 SER A N 1
ATOM 736 C CA . SER A 1 97 ? -3.973 -5.871 0.779 1.00 92.50 97 SER A CA 1
ATOM 737 C C . SER A 1 97 ? -3.342 -4.785 1.642 1.00 92.50 97 SER A C 1
ATOM 739 O O . SER A 1 97 ? -2.184 -4.897 2.045 1.00 92.50 97 SER A O 1
ATOM 741 N N . PHE A 1 98 ? -4.159 -3.804 2.013 1.00 89.94 98 PHE A N 1
ATOM 742 C CA . PHE A 1 98 ? -3.909 -2.856 3.095 1.00 89.94 98 PHE A CA 1
ATOM 743 C C . PHE A 1 98 ? -4.952 -3.073 4.190 1.00 89.94 98 PHE A C 1
ATOM 745 O O . PHE A 1 98 ? -6.140 -2.825 3.978 1.00 89.94 98 PHE A O 1
ATOM 752 N N . THR A 1 99 ? -4.540 -3.603 5.340 1.00 92.44 99 THR A N 1
ATOM 753 C CA . THR A 1 99 ? -5.458 -3.979 6.421 1.00 92.44 99 THR A CA 1
ATOM 754 C C . THR A 1 99 ? -5.096 -3.314 7.742 1.00 92.44 99 THR A C 1
ATOM 756 O O . THR A 1 99 ? -3.927 -3.145 8.086 1.00 92.44 99 THR A O 1
ATOM 759 N N . THR A 1 100 ? -6.129 -2.948 8.494 1.00 92.06 100 THR A N 1
ATOM 760 C CA . THR A 1 100 ? -6.049 -2.573 9.904 1.00 92.06 100 THR A CA 1
ATOM 761 C C . THR A 1 100 ? -6.991 -3.433 10.731 1.00 92.06 100 THR A C 1
ATOM 763 O O . THR A 1 100 ? -7.769 -4.207 10.171 1.00 92.06 100 THR A O 1
ATOM 766 N N . ASP A 1 101 ? -6.970 -3.287 12.057 1.00 93.81 101 ASP A N 1
ATOM 767 C CA . ASP A 1 101 ? -7.938 -3.976 12.926 1.00 93.81 101 ASP A CA 1
ATOM 768 C C . ASP A 1 101 ? -9.396 -3.606 12.598 1.00 93.81 101 ASP A C 1
ATOM 770 O O . ASP A 1 101 ? -10.321 -4.346 12.933 1.00 93.81 101 ASP A O 1
ATOM 774 N N . LYS A 1 102 ? -9.620 -2.452 11.953 1.00 96.19 102 LYS A N 1
ATOM 775 C CA . LYS A 1 102 ? -10.958 -1.886 11.728 1.00 96.19 102 LYS A CA 1
ATOM 776 C C . LYS A 1 102 ? -11.357 -1.745 10.264 1.00 96.19 102 LYS A C 1
ATOM 778 O O . LYS A 1 102 ? -12.528 -1.504 9.987 1.00 96.19 102 LYS A O 1
ATOM 783 N N . SER A 1 103 ? -10.424 -1.856 9.321 1.00 96.69 103 SER A N 1
ATOM 784 C CA . SER A 1 103 ? -10.711 -1.604 7.905 1.00 96.69 103 SER A CA 1
ATOM 785 C C . SER A 1 103 ? -9.777 -2.381 6.983 1.00 96.69 103 SER A C 1
ATOM 787 O O . SER A 1 103 ? -8.678 -2.767 7.372 1.00 96.69 103 SER A O 1
ATOM 789 N N . ALA A 1 104 ? -10.199 -2.605 5.740 1.00 95.38 104 ALA A N 1
ATOM 790 C CA . ALA A 1 104 ? -9.394 -3.313 4.754 1.00 95.38 104 ALA A CA 1
ATOM 791 C C . ALA A 1 104 ? -9.637 -2.780 3.340 1.00 95.38 104 ALA A C 1
ATOM 793 O O . ALA A 1 104 ? -10.780 -2.556 2.940 1.00 95.38 104 ALA A O 1
ATOM 794 N N . VAL A 1 105 ? -8.560 -2.662 2.567 1.00 94.50 105 VAL A N 1
ATOM 795 C CA . VAL A 1 105 ? -8.583 -2.491 1.115 1.00 94.50 105 VAL A CA 1
ATOM 796 C C . VAL A 1 105 ? -7.894 -3.703 0.503 1.00 94.50 105 VAL A C 1
ATOM 798 O O . VAL A 1 105 ? -6.694 -3.898 0.680 1.00 94.50 105 VAL A O 1
ATOM 801 N N . ASN A 1 106 ? -8.663 -4.531 -0.203 1.00 95.06 106 ASN A N 1
ATOM 802 C CA . ASN A 1 106 ? -8.166 -5.755 -0.824 1.00 95.06 106 ASN A CA 1
ATOM 803 C C . ASN A 1 106 ? -8.171 -5.611 -2.343 1.00 95.06 106 ASN A C 1
ATOM 805 O O . ASN A 1 106 ? -9.199 -5.309 -2.950 1.00 95.06 106 ASN A O 1
ATOM 809 N N . PHE A 1 107 ? -7.028 -5.888 -2.951 1.00 95.25 107 PHE A N 1
ATOM 810 C CA . PHE A 1 107 ? -6.833 -5.906 -4.388 1.00 95.25 107 PHE A CA 1
ATOM 811 C C . PHE A 1 107 ? -6.709 -7.353 -4.844 1.00 95.25 107 PHE A C 1
ATOM 813 O O . PHE A 1 107 ? -5.632 -7.936 -4.797 1.00 95.25 107 PHE A O 1
ATOM 820 N N . ASN A 1 108 ? -7.813 -7.949 -5.285 1.00 91.50 108 ASN A N 1
ATOM 821 C CA . ASN A 1 108 ? -7.802 -9.301 -5.849 1.00 91.50 108 ASN A CA 1
ATOM 822 C C . ASN A 1 108 ? -7.320 -9.282 -7.312 1.00 91.50 108 ASN A C 1
ATOM 824 O O . ASN A 1 108 ? -7.083 -8.213 -7.876 1.00 91.50 108 ASN A O 1
ATOM 828 N N . ASN A 1 109 ? -7.162 -10.457 -7.929 1.00 90.62 109 ASN A N 1
ATOM 829 C CA . ASN A 1 109 ? -6.693 -10.616 -9.314 1.00 90.62 109 ASN A CA 1
ATOM 830 C C . ASN A 1 109 ? -7.261 -9.560 -10.284 1.00 90.62 109 ASN A C 1
ATOM 832 O O . ASN A 1 109 ? -8.472 -9.482 -10.490 1.00 90.62 109 ASN A O 1
ATOM 836 N N . GLY A 1 110 ? -6.369 -8.764 -10.885 1.00 89.56 110 GLY A N 1
ATOM 837 C CA . GLY A 1 110 ? -6.710 -7.740 -11.877 1.00 89.56 110 GLY A CA 1
ATOM 838 C C . GLY A 1 110 ? -7.252 -6.422 -11.313 1.00 89.56 110 GLY A C 1
ATOM 839 O O . GLY A 1 110 ? -7.577 -5.528 -12.091 1.00 89.56 110 GLY A O 1
ATOM 840 N N . SER A 1 111 ? -7.353 -6.277 -9.989 1.00 94.62 111 SER A N 1
ATOM 841 C CA . SER A 1 111 ? -7.777 -5.033 -9.335 1.00 94.62 111 SER A CA 1
ATOM 842 C C . SER A 1 111 ? -6.569 -4.179 -8.976 1.00 94.62 111 SER A C 1
ATOM 844 O O . SER A 1 111 ? -5.600 -4.693 -8.416 1.00 94.62 111 SER A O 1
ATOM 846 N N . PHE A 1 112 ? -6.651 -2.876 -9.254 1.00 93.56 112 PHE A N 1
ATOM 847 C CA . PHE A 1 112 ? -5.570 -1.932 -8.991 1.00 93.56 112 PHE A CA 1
ATOM 848 C C . PHE A 1 112 ? -6.080 -0.575 -8.530 1.00 93.56 112 PHE A C 1
ATOM 850 O O . PHE A 1 112 ? -7.211 -0.177 -8.807 1.00 93.56 112 PHE A O 1
ATOM 857 N N . MET A 1 113 ? -5.180 0.160 -7.899 1.00 92.88 113 MET A N 1
ATOM 858 C CA . MET A 1 113 ? -5.332 1.551 -7.530 1.00 92.88 113 MET A CA 1
ATOM 859 C C . MET A 1 113 ? -4.062 2.296 -7.900 1.00 92.88 113 MET A C 1
ATOM 861 O O . MET A 1 113 ? -2.963 1.845 -7.592 1.00 92.88 113 MET A O 1
ATOM 865 N N . HIS A 1 114 ? -4.243 3.426 -8.577 1.00 92.50 114 HIS A N 1
ATOM 866 C CA . HIS A 1 114 ? -3.169 4.295 -9.030 1.00 92.50 114 HIS A CA 1
ATOM 867 C C . HIS A 1 114 ? -3.345 5.669 -8.384 1.00 92.50 114 HIS A C 1
ATOM 869 O O . HIS A 1 114 ? -4.419 6.264 -8.496 1.00 92.50 114 HIS A O 1
ATOM 875 N N . THR A 1 115 ? -2.306 6.176 -7.727 1.00 89.56 115 THR A N 1
ATOM 876 C CA . THR A 1 115 ? -2.245 7.565 -7.260 1.00 89.56 115 THR A CA 1
ATOM 877 C C . THR A 1 115 ? -1.159 8.325 -8.014 1.00 89.56 115 THR A C 1
ATOM 879 O O . THR A 1 115 ? -0.168 7.744 -8.458 1.00 89.56 115 THR A O 1
ATOM 882 N N . GLN A 1 116 ? -1.341 9.636 -8.166 1.00 87.81 116 GLN A N 1
ATOM 883 C CA . GLN A 1 116 ? -0.383 10.517 -8.828 1.00 87.81 116 GLN A CA 1
ATOM 884 C C . GLN A 1 116 ? -0.304 11.866 -8.106 1.00 87.81 116 GLN A C 1
ATOM 886 O O . GLN A 1 116 ? -1.291 12.343 -7.541 1.00 87.81 116 GLN A O 1
ATOM 891 N N . GLY A 1 117 ? 0.870 12.498 -8.142 1.00 85.62 117 GLY A N 1
ATOM 892 C CA . GLY A 1 117 ? 1.114 13.775 -7.482 1.00 85.62 117 GLY A CA 1
ATOM 893 C C . GLY A 1 117 ? 1.045 13.605 -5.969 1.00 85.62 117 GLY A C 1
ATOM 894 O O . GLY A 1 117 ? 1.722 12.743 -5.419 1.00 85.62 117 GLY A O 1
ATOM 895 N N . THR A 1 118 ? 0.200 14.393 -5.306 1.00 86.12 118 THR A N 1
ATOM 896 C CA . THR A 1 118 ? 0.018 14.387 -3.843 1.00 86.12 118 THR A CA 1
ATOM 897 C C . THR A 1 118 ? -1.194 13.569 -3.380 1.00 86.12 118 THR A C 1
ATOM 899 O O . THR A 1 118 ? -1.686 13.776 -2.268 1.00 86.12 118 THR A O 1
ATOM 902 N N . ALA A 1 119 ? -1.737 12.704 -4.241 1.00 89.81 119 ALA A N 1
ATOM 903 C CA . ALA A 1 119 ? -2.895 11.884 -3.914 1.00 89.81 119 ALA A CA 1
ATOM 904 C C . ALA A 1 119 ? -2.504 10.693 -3.029 1.00 89.81 119 ALA A C 1
ATOM 906 O O . ALA A 1 119 ? -1.543 9.977 -3.314 1.00 89.81 119 ALA A O 1
ATOM 907 N N . PHE A 1 120 ? -3.288 10.451 -1.983 1.00 89.12 120 PHE A N 1
ATOM 908 C CA . PHE A 1 120 ? -3.110 9.300 -1.106 1.00 89.12 120 PHE A CA 1
ATOM 909 C C . PHE A 1 120 ? -4.434 8.841 -0.509 1.00 89.12 120 PHE A C 1
ATOM 911 O O . PHE A 1 120 ? -5.444 9.542 -0.544 1.00 89.12 120 PHE A O 1
ATOM 918 N N . ILE A 1 121 ? -4.419 7.642 0.049 1.00 91.19 121 ILE A N 1
ATOM 919 C CA . ILE A 1 121 ? -5.515 7.043 0.787 1.00 91.19 121 ILE A CA 1
ATOM 920 C C . ILE A 1 121 ? -5.068 6.804 2.209 1.00 91.19 121 ILE A C 1
ATOM 922 O O . ILE A 1 121 ? -3.928 6.411 2.454 1.00 91.19 121 ILE A O 1
ATOM 926 N N . LYS A 1 122 ? -5.991 7.049 3.131 1.00 90.50 122 LYS A N 1
ATOM 927 C CA . LYS A 1 122 ? -5.789 6.884 4.559 1.00 90.50 122 LYS A CA 1
ATOM 928 C C . LYS A 1 122 ? -6.854 5.972 5.139 1.00 90.50 122 LYS A C 1
ATOM 930 O O . LYS A 1 122 ? -8.041 6.250 4.996 1.00 90.50 122 LYS A O 1
ATOM 935 N N . GLN A 1 123 ? -6.411 4.927 5.819 1.00 92.75 123 GLN A N 1
ATOM 936 C CA . GLN A 1 123 ? -7.201 4.187 6.794 1.00 92.75 123 GLN A CA 1
ATOM 937 C C . GLN A 1 123 ? -6.894 4.800 8.158 1.00 92.75 123 GLN A C 1
ATOM 939 O O . GLN A 1 123 ? -5.751 4.719 8.606 1.00 92.75 123 GLN A O 1
ATOM 944 N N . ASP A 1 124 ? -7.854 5.488 8.774 1.00 91.38 124 ASP A N 1
ATOM 945 C CA . ASP A 1 124 ? -7.647 6.115 10.085 1.00 91.38 124 ASP A CA 1
ATOM 946 C C . ASP A 1 124 ? -7.946 5.168 11.257 1.00 91.38 124 ASP A C 1
ATOM 948 O O . ASP A 1 124 ? -8.406 4.038 11.080 1.00 91.38 124 ASP A O 1
ATOM 952 N N . GLU A 1 125 ? -7.661 5.641 12.470 1.00 89.75 125 GLU A N 1
ATOM 953 C CA . GLU A 1 125 ? -7.827 4.887 13.717 1.00 89.75 125 GLU A CA 1
ATOM 954 C C . GLU A 1 125 ? -9.293 4.542 14.018 1.00 89.75 125 GLU A C 1
ATOM 956 O O . GLU A 1 125 ? -9.572 3.645 14.821 1.00 89.75 125 GLU A O 1
ATOM 961 N N . GLU A 1 126 ? -10.249 5.227 13.387 1.00 93.38 126 GLU A N 1
ATOM 962 C CA . GLU A 1 126 ? -11.672 4.916 13.490 1.00 93.38 126 GLU A CA 1
ATOM 963 C C . GLU A 1 126 ? -12.129 3.864 12.467 1.00 93.38 126 GLU A C 1
ATOM 965 O O . GLU A 1 126 ? -13.238 3.343 12.588 1.00 93.38 126 GLU A O 1
ATOM 970 N N . GLY A 1 127 ? -11.273 3.493 11.510 1.00 91.00 127 GLY A N 1
ATOM 971 C CA . GLY A 1 127 ? -11.588 2.554 10.435 1.00 91.00 127 GLY A CA 1
ATOM 972 C C . GLY A 1 127 ? -12.217 3.207 9.203 1.00 91.00 127 GLY A C 1
ATOM 973 O O . GLY A 1 127 ? -12.700 2.496 8.321 1.00 91.00 127 GLY A O 1
ATOM 974 N N . ASN A 1 128 ? -12.218 4.540 9.103 1.00 95.56 128 ASN A N 1
ATOM 975 C CA . ASN A 1 128 ? -12.656 5.209 7.885 1.00 95.56 128 ASN A CA 1
ATOM 976 C C . ASN A 1 128 ? -11.579 5.099 6.807 1.00 95.56 128 ASN A C 1
ATOM 978 O O . ASN A 1 128 ? -10.383 5.188 7.086 1.00 95.56 128 ASN A O 1
ATOM 982 N N . ILE A 1 129 ? -12.020 4.995 5.554 1.00 95.19 129 ILE A N 1
ATOM 983 C CA . ILE A 1 129 ? -11.150 5.030 4.379 1.00 95.19 129 ILE A CA 1
ATOM 984 C C . ILE A 1 129 ? -11.364 6.369 3.678 1.00 95.19 129 ILE A C 1
ATOM 986 O O . ILE A 1 129 ? -12.455 6.653 3.182 1.00 95.19 129 ILE A O 1
ATOM 990 N N . LYS A 1 130 ? -10.328 7.205 3.659 1.00 94.38 130 LYS A N 1
ATOM 991 C CA . LYS A 1 130 ? -10.353 8.561 3.103 1.00 94.38 130 LYS A CA 1
ATOM 992 C C . LYS A 1 130 ? -9.465 8.634 1.870 1.00 94.38 130 LYS A C 1
ATOM 994 O O . LYS A 1 130 ? -8.360 8.102 1.874 1.00 94.38 130 LYS A O 1
ATOM 999 N N . PHE A 1 131 ? -9.946 9.325 0.843 1.00 92.25 131 PHE A N 1
ATOM 1000 C CA . PHE A 1 131 ? -9.174 9.686 -0.343 1.00 92.25 131 PHE A CA 1
ATOM 1001 C C . PHE A 1 131 ? -8.782 11.152 -0.199 1.00 92.25 131 PHE A C 1
ATOM 1003 O O . PHE A 1 131 ? -9.648 12.023 -0.111 1.00 92.25 131 PHE A O 1
ATOM 1010 N N . CYS A 1 132 ? -7.486 11.412 -0.128 1.00 89.75 132 CYS A N 1
ATOM 1011 C CA . CYS A 1 132 ? -6.929 12.696 0.260 1.00 89.75 132 CYS A CA 1
ATOM 1012 C C . CYS A 1 132 ? -6.019 13.252 -0.840 1.00 89.75 132 CYS A C 1
ATOM 1014 O O . CYS A 1 132 ? -5.468 12.511 -1.659 1.00 89.75 132 CYS A O 1
ATOM 1016 N N . MET A 1 133 ? -5.837 14.572 -0.834 1.00 88.44 133 MET A N 1
ATOM 1017 C CA . MET A 1 133 ? -4.866 15.266 -1.677 1.00 88.44 133 MET A CA 1
ATOM 1018 C C . MET A 1 133 ? -4.111 16.306 -0.859 1.00 88.44 133 MET A C 1
ATOM 1020 O O . MET A 1 133 ? -4.723 17.083 -0.134 1.00 88.44 133 MET A O 1
ATOM 1024 N N . GLY A 1 134 ? -2.786 16.325 -1.010 1.00 74.50 134 GLY A N 1
ATOM 1025 C CA . GLY A 1 134 ? -1.908 17.183 -0.215 1.00 74.50 134 GLY A CA 1
ATOM 1026 C C . GLY A 1 134 ? -1.735 16.649 1.207 1.00 74.50 134 GLY A C 1
ATOM 1027 O O . GLY A 1 134 ? -2.703 16.323 1.885 1.00 74.50 134 GLY A O 1
ATOM 1028 N N . LYS A 1 135 ? -0.489 16.544 1.682 1.00 59.72 135 LYS A N 1
ATOM 1029 C CA . LYS A 1 135 ? -0.265 16.401 3.123 1.00 59.72 135 LYS A CA 1
ATOM 1030 C C . LYS A 1 135 ? -0.603 17.750 3.752 1.00 59.72 135 LYS A C 1
ATOM 1032 O O . LYS A 1 135 ? 0.011 18.747 3.365 1.00 59.72 135 LYS A O 1
ATOM 1037 N N . ASP A 1 136 ? -1.559 17.776 4.679 1.00 49.84 136 ASP A N 1
ATOM 1038 C CA . ASP A 1 136 ? -1.660 18.883 5.628 1.00 49.84 136 ASP A CA 1
ATOM 1039 C C . ASP A 1 136 ? -0.259 19.063 6.230 1.00 49.84 136 ASP A C 1
ATOM 1041 O O . ASP A 1 136 ? 0.316 18.114 6.772 1.00 49.84 136 ASP A O 1
ATOM 1045 N N . LYS A 1 137 ? 0.345 20.223 5.966 1.00 38.56 137 LYS A N 1
ATOM 1046 C CA . LYS A 1 137 ? 1.684 20.569 6.448 1.00 38.56 137 LYS A CA 1
ATOM 1047 C C . LYS A 1 137 ? 1.668 20.825 7.945 1.00 38.56 137 LYS A C 1
ATOM 1049 O O . LYS A 1 137 ? 0.715 21.491 8.404 1.00 38.56 137 LYS A O 1
#

pLDDT: mean 70.76, std 18.29, range [38.56, 96.69]

Foldseek 3Di:
DDPVVVCVVQPVQLSPVLVVVLVVVVVPDPDPDDPVNSVVVCLAEREAACEEEEEAAEDERENEGHEYEAELYEYEYAAKYKYFYQAAKYKYAYNYKYYYPQEIDGHHHPRMDMHHHQWMWMQGRNRDIDTDGDDPD

Sequence (137 aa):
MELLTLLGQIGLGVASNAVYDLIKKFSSQENKTSEVDFIKELTNVLEVNGVKMESQKIIQALAENGFLKIENSNFYAKESMEYGSLSGSSLIGNNSSFTTDKSAVNFNNGSFMHTQGTAFIKQDEEGNIKFCMGKDK